Protein AF-A0A1G4KL86-F1 (afdb_monomer_lite)

pLDDT: mean 72.25, std 13.83, range [36.91, 86.56]

Radius of gyration: 16.57 Å; chains: 1; bounding box: 59×33×33 Å

Secondary structure (DSSP, 8-state):
---------EEEEEEEE-TT-TTHHHHHHHHHHHHHHHT-EEEEEETTTTEEEEEEEHHHHHHHHHHHHHHHHHTT--EEEEE--------------

Organism: NCBI:txid1266666

InterPro domains:
  IPR037045 Peptidase S8 propeptide/proteinase inhibitor I9 superfamily [G3DSA:3.30.70.80] (8-89)
  IPR052471 Protease B Inhibitor I9 [PTHR28288] (6-89)

Structure (mmCIF, N/CA/C/O backbone):
data_AF-A0A1G4KL86-F1
#
_entry.id   AF-A0A1G4KL86-F1
#
loop_
_atom_site.group_PDB
_atom_site.id
_atom_site.type_symbol
_atom_site.label_atom_id
_atom_site.label_alt_id
_atom_site.label_comp_id
_atom_site.label_asym_id
_atom_site.label_entity_id
_atom_site.label_seq_id
_atom_site.pdbx_PDB_ins_code
_atom_site.Cartn_x
_atom_site.Cartn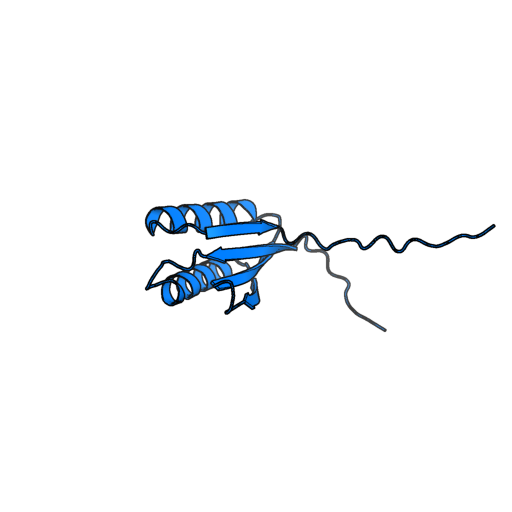_y
_atom_site.Cartn_z
_atom_site.occupancy
_atom_site.B_iso_or_equiv
_atom_site.auth_seq_id
_atom_site.auth_comp_id
_atom_site.auth_asym_id
_atom_site.auth_atom_id
_atom_site.pdbx_PDB_model_num
ATOM 1 N N . MET A 1 1 ? 25.568 -22.162 -12.866 1.00 40.72 1 MET A N 1
ATOM 2 C CA . MET A 1 1 ? 24.147 -22.346 -12.507 1.00 40.72 1 MET A CA 1
ATOM 3 C C . MET A 1 1 ? 23.430 -21.037 -12.770 1.00 40.72 1 MET A C 1
ATOM 5 O O . MET A 1 1 ? 24.019 -19.993 -12.532 1.00 40.72 1 MET A O 1
ATOM 9 N N . ALA A 1 2 ? 22.259 -21.117 -13.392 1.00 39.59 2 ALA A N 1
ATOM 10 C CA . ALA A 1 2 ? 21.573 -20.026 -14.071 1.00 39.59 2 ALA A CA 1
ATOM 11 C C . ALA A 1 2 ? 20.470 -19.403 -13.213 1.00 39.59 2 ALA A C 1
ATOM 13 O O . ALA A 1 2 ? 19.615 -20.153 -12.763 1.00 39.59 2 ALA A O 1
ATOM 14 N N . TYR A 1 3 ? 20.465 -18.072 -13.091 1.00 36.91 3 TYR A N 1
ATOM 15 C CA . TYR A 1 3 ? 19.309 -17.163 -12.953 1.00 36.91 3 TYR A CA 1
ATOM 16 C C . TYR A 1 3 ? 19.883 -15.729 -12.849 1.00 36.91 3 TYR A C 1
ATOM 18 O O . TYR A 1 3 ? 20.857 -15.529 -12.141 1.00 36.91 3 TYR A O 1
ATOM 26 N N . ALA A 1 4 ? 19.450 -14.674 -13.530 1.00 44.31 4 ALA A N 1
ATOM 27 C CA . ALA A 1 4 ? 18.529 -14.492 -14.633 1.00 44.31 4 ALA A CA 1
ATOM 28 C C . ALA A 1 4 ? 19.063 -13.301 -15.455 1.00 44.31 4 ALA A C 1
ATOM 30 O O . ALA A 1 4 ? 19.367 -12.239 -14.920 1.00 44.31 4 ALA A O 1
ATOM 31 N N . THR A 1 5 ? 19.188 -13.474 -16.765 1.00 52.03 5 THR A N 1
ATOM 32 C CA . THR A 1 5 ? 19.204 -12.360 -17.713 1.00 52.03 5 THR A CA 1
ATOM 33 C C . THR A 1 5 ? 17.801 -11.764 -17.736 1.00 52.03 5 THR A C 1
ATOM 35 O O . THR A 1 5 ? 16.889 -12.467 -18.167 1.00 52.03 5 THR A O 1
ATOM 38 N N . SER A 1 6 ? 17.580 -10.524 -17.298 1.00 42.91 6 SER A N 1
ATOM 39 C CA . SER A 1 6 ? 16.366 -9.777 -17.665 1.00 42.91 6 SER A CA 1
ATOM 40 C C . SER A 1 6 ? 16.564 -8.277 -17.508 1.00 42.91 6 SER A C 1
ATOM 42 O O . SER A 1 6 ? 16.511 -7.702 -16.431 1.00 42.91 6 SER A O 1
ATOM 44 N N . THR A 1 7 ? 16.800 -7.665 -18.654 1.00 51.69 7 THR A N 1
ATOM 45 C CA . THR A 1 7 ? 16.452 -6.299 -19.008 1.00 51.69 7 THR A CA 1
ATOM 46 C C . THR A 1 7 ? 14.986 -6.008 -18.647 1.00 51.69 7 THR A C 1
ATOM 48 O O . THR A 1 7 ? 14.106 -6.344 -19.426 1.00 51.69 7 THR A O 1
ATOM 51 N N . ASP A 1 8 ? 14.711 -5.423 -17.484 1.00 49.50 8 ASP A N 1
ATOM 52 C CA . ASP A 1 8 ? 13.541 -4.565 -17.228 1.00 49.50 8 ASP A CA 1
ATOM 53 C C . ASP A 1 8 ? 13.787 -3.860 -15.894 1.00 49.50 8 ASP A C 1
ATOM 55 O O . ASP A 1 8 ? 14.113 -4.498 -14.898 1.00 49.50 8 ASP A O 1
ATOM 59 N N . HIS A 1 9 ? 13.731 -2.536 -15.874 1.00 62.94 9 HIS A N 1
ATOM 60 C CA . HIS A 1 9 ? 14.153 -1.712 -14.745 1.00 62.94 9 HIS A CA 1
ATOM 61 C C . HIS A 1 9 ? 13.064 -1.746 -13.648 1.00 62.94 9 HIS A C 1
ATOM 63 O O . HIS A 1 9 ? 12.475 -0.724 -13.320 1.00 62.94 9 HIS A O 1
ATOM 69 N N . ALA A 1 10 ? 12.680 -2.913 -13.137 1.00 67.88 10 ALA A N 1
ATOM 70 C CA . ALA A 1 10 ? 11.627 -3.030 -12.138 1.00 67.88 10 ALA A CA 1
ATOM 71 C C . ALA A 1 10 ? 12.173 -2.653 -10.752 1.00 67.88 10 ALA A C 1
ATOM 73 O O .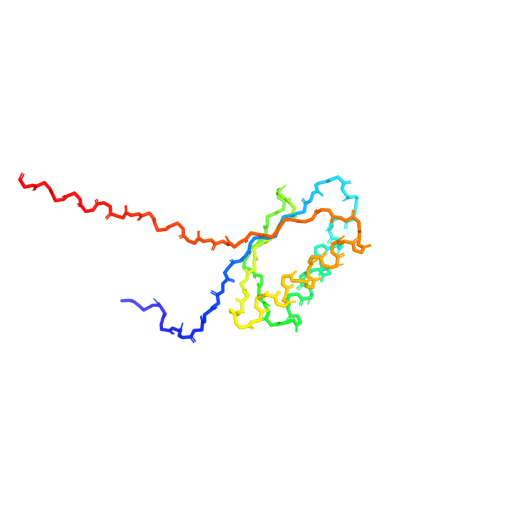 ALA A 1 10 ? 13.217 -3.134 -10.324 1.00 67.88 10 ALA A O 1
ATOM 74 N N . LYS A 1 11 ? 11.496 -1.724 -10.082 1.00 76.44 11 LYS A N 1
ATOM 75 C CA . LYS A 1 11 ? 11.838 -1.208 -8.760 1.00 76.44 11 LYS A CA 1
ATOM 76 C C . LYS A 1 11 ? 10.930 -1.828 -7.715 1.00 76.44 11 LYS A C 1
ATOM 78 O O . LYS A 1 11 ? 9.706 -1.838 -7.873 1.00 76.44 11 LYS A O 1
ATOM 83 N N . SER A 1 12 ? 11.539 -2.293 -6.638 1.00 82.12 12 SER A N 1
ATOM 84 C CA . SER A 1 12 ? 10.827 -2.784 -5.472 1.00 82.12 12 SER A CA 1
ATOM 85 C C . SER A 1 12 ? 10.397 -1.608 -4.600 1.00 82.12 12 SER A C 1
ATOM 87 O O . SER A 1 12 ? 11.141 -0.653 -4.393 1.00 82.12 12 SER A O 1
ATOM 89 N N . TYR A 1 13 ? 9.173 -1.667 -4.099 1.00 84.19 13 TYR A N 1
ATOM 90 C CA . TYR A 1 13 ? 8.609 -0.697 -3.175 1.00 84.19 13 TYR A CA 1
ATOM 91 C C . TYR A 1 13 ? 7.944 -1.435 -2.023 1.00 84.19 13 TYR A C 1
ATOM 93 O O . TYR A 1 13 ? 7.306 -2.466 -2.223 1.00 84.19 13 TYR A O 1
ATOM 101 N N . ILE A 1 14 ? 8.047 -0.895 -0.819 1.00 86.12 14 ILE A N 1
ATOM 102 C CA . ILE A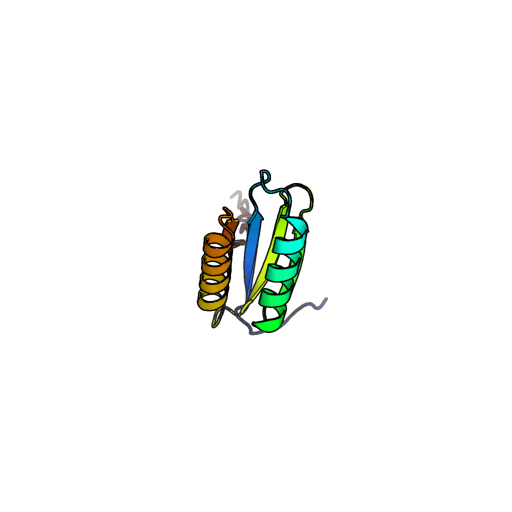 1 14 ? 7.324 -1.355 0.361 1.00 86.12 14 ILE A CA 1
ATOM 103 C C . ILE A 1 14 ? 6.231 -0.341 0.648 1.00 86.12 14 ILE A C 1
ATOM 105 O O . ILE A 1 14 ? 6.500 0.846 0.801 1.00 86.12 14 ILE A O 1
ATOM 109 N N . LEU A 1 15 ? 4.990 -0.814 0.726 1.00 85.94 15 LEU A N 1
ATOM 110 C CA . LEU A 1 15 ? 3.863 -0.028 1.201 1.00 85.94 15 LEU A CA 1
ATOM 111 C C . LEU A 1 15 ? 3.466 -0.501 2.588 1.00 85.94 15 LEU A C 1
ATOM 113 O O . LEU A 1 15 ? 3.180 -1.679 2.781 1.00 85.94 15 LEU A O 1
ATOM 117 N N . THR A 1 16 ? 3.371 0.431 3.526 1.00 85.44 16 THR A N 1
ATOM 118 C CA . THR A 1 16 ? 2.984 0.187 4.917 1.00 85.44 16 THR A CA 1
ATOM 119 C C . THR A 1 16 ? 1.760 1.033 5.256 1.00 85.44 16 THR A C 1
ATOM 121 O O . THR A 1 16 ? 1.706 2.209 4.898 1.00 85.44 16 THR A O 1
ATOM 124 N N . LEU A 1 17 ? 0.755 0.457 5.920 1.00 80.75 17 LEU A N 1
ATOM 125 C CA . LEU A 1 17 ? -0.436 1.184 6.378 1.00 80.75 17 LEU A CA 1
ATOM 126 C C . LEU A 1 17 ? -0.385 1.417 7.885 1.00 80.75 17 LEU A C 1
ATOM 128 O O . LEU A 1 17 ? 0.041 0.550 8.642 1.00 80.75 17 LEU A O 1
ATOM 132 N N . ASP A 1 18 ? -0.898 2.566 8.316 1.00 77.88 18 ASP A N 1
ATOM 133 C CA . ASP A 1 18 ? -1.057 2.871 9.736 1.00 77.88 18 ASP A CA 1
ATOM 134 C C . ASP A 1 18 ? -2.119 1.962 10.394 1.00 77.88 18 ASP A C 1
ATOM 136 O O . ASP A 1 18 ? -3.216 1.768 9.854 1.00 77.88 18 ASP A O 1
ATOM 140 N N . GLU A 1 19 ? -1.789 1.387 11.558 1.00 62.88 19 GLU A N 1
ATOM 141 C CA . GLU A 1 19 ? -2.583 0.336 12.215 1.00 62.88 19 GLU A CA 1
ATOM 142 C C . GLU A 1 19 ? -3.939 0.816 12.746 1.00 62.88 19 GLU A C 1
ATOM 144 O O . GLU A 1 19 ? -4.828 0.002 13.004 1.00 62.88 19 GLU A O 1
ATOM 149 N N . ASN A 1 20 ? -4.140 2.130 12.869 1.00 62.56 20 ASN A N 1
ATOM 150 C CA . ASN A 1 20 ? -5.297 2.710 13.549 1.00 62.56 20 ASN A CA 1
ATOM 151 C C . ASN A 1 20 ? -6.590 2.709 12.701 1.00 62.56 20 ASN A C 1
ATOM 153 O O . ASN A 1 20 ? -7.508 3.501 12.917 1.00 62.56 20 ASN A O 1
ATOM 157 N N . GLN A 1 21 ? -6.668 1.850 11.682 1.00 61.94 21 GLN A N 1
ATOM 158 C CA . GLN A 1 21 ? -7.726 1.853 10.674 1.00 61.94 21 GLN A CA 1
ATOM 159 C C . GLN A 1 21 ? -8.459 0.511 10.637 1.00 61.94 21 GLN A C 1
ATOM 161 O O . GLN A 1 21 ? -7.963 -0.478 10.100 1.00 61.94 21 GLN A O 1
ATOM 166 N N . ALA A 1 22 ? -9.702 0.493 11.127 1.00 61.88 22 ALA A N 1
ATOM 167 C CA . ALA A 1 22 ? -10.554 -0.702 11.210 1.00 61.88 22 ALA A CA 1
ATOM 168 C C . ALA A 1 22 ? -10.804 -1.414 9.857 1.00 61.88 22 ALA A C 1
ATOM 170 O O . ALA A 1 22 ? -11.192 -2.579 9.836 1.00 61.88 22 ALA A O 1
ATOM 171 N N . ALA A 1 23 ? -10.547 -0.743 8.727 1.00 70.12 23 ALA A N 1
ATOM 172 C CA . ALA A 1 23 ? -10.761 -1.259 7.372 1.00 70.12 23 ALA A CA 1
ATOM 173 C C . ALA A 1 23 ? -9.464 -1.497 6.564 1.00 70.12 23 ALA A C 1
ATOM 175 O O . ALA A 1 23 ? -9.525 -1.603 5.339 1.00 70.12 23 ALA A O 1
ATOM 176 N N . TRP A 1 24 ? -8.291 -1.594 7.208 1.00 73.50 24 TRP A N 1
ATOM 177 C CA . TRP A 1 24 ? -6.996 -1.761 6.517 1.00 73.50 24 TRP A CA 1
ATOM 178 C C . TRP A 1 24 ? -6.963 -2.952 5.548 1.00 73.50 24 TRP A C 1
ATOM 180 O O . TRP A 1 24 ? -6.335 -2.875 4.499 1.00 73.50 24 TRP A O 1
ATOM 190 N N . LYS A 1 25 ? -7.671 -4.043 5.866 1.00 73.44 25 LYS A N 1
ATOM 191 C CA . LYS A 1 25 ? -7.668 -5.272 5.063 1.00 73.44 25 LYS A CA 1
ATOM 192 C C . LYS A 1 25 ? -8.356 -5.091 3.705 1.00 73.44 25 LYS A C 1
ATOM 194 O O . LYS A 1 25 ? -7.840 -5.576 2.707 1.00 73.44 25 LYS A O 1
ATOM 199 N N . GLY A 1 26 ? -9.473 -4.360 3.668 1.00 77.88 26 GLY A N 1
ATOM 200 C CA . GLY A 1 26 ? -10.145 -4.000 2.414 1.00 77.88 26 GLY A CA 1
ATOM 201 C C . GLY A 1 26 ? -9.322 -2.999 1.606 1.00 77.88 26 GLY A C 1
ATOM 202 O O . GLY A 1 26 ? -9.124 -3.184 0.415 1.00 77.88 26 GLY A O 1
ATOM 203 N N . LYS A 1 27 ? -8.734 -2.004 2.286 1.00 78.00 27 LYS A N 1
ATOM 204 C CA . LYS A 1 27 ? -7.848 -1.015 1.651 1.00 78.00 27 LYS A CA 1
ATOM 205 C C . LYS A 1 27 ? -6.620 -1.670 1.024 1.00 78.00 27 LYS A C 1
ATOM 207 O O . LYS A 1 27 ? -6.259 -1.321 -0.091 1.00 78.00 27 LYS A O 1
ATOM 212 N N . LEU A 1 28 ? -6.006 -2.635 1.711 1.00 78.62 28 LEU A N 1
ATOM 213 C CA . LEU A 1 28 ? -4.940 -3.448 1.139 1.00 78.62 28 LEU A CA 1
ATOM 214 C C . LEU A 1 28 ? -5.414 -4.151 -0.122 1.00 78.62 28 LEU A C 1
ATOM 216 O O . LEU A 1 28 ? -4.756 -4.020 -1.140 1.00 78.62 28 LEU A O 1
ATOM 220 N N . ASP A 1 29 ? -6.534 -4.868 -0.076 1.00 83.69 29 ASP A N 1
ATOM 221 C CA . ASP A 1 29 ? -7.030 -5.608 -1.239 1.00 83.69 29 ASP A CA 1
ATOM 222 C C . ASP A 1 29 ? -7.281 -4.700 -2.460 1.00 83.69 29 ASP A C 1
ATOM 224 O O . ASP A 1 29 ? -6.833 -5.011 -3.566 1.00 83.69 29 ASP A O 1
ATOM 228 N N . ASP A 1 30 ? -7.865 -3.517 -2.244 1.00 83.69 30 ASP A N 1
ATOM 229 C CA . ASP A 1 30 ? -8.018 -2.478 -3.270 1.00 83.69 30 ASP A CA 1
ATOM 230 C C . ASP A 1 30 ? -6.669 -2.010 -3.835 1.00 83.69 30 ASP A C 1
ATOM 232 O O . ASP A 1 30 ? -6.480 -1.986 -5.055 1.00 83.69 30 ASP A O 1
ATOM 236 N N . LEU A 1 31 ? -5.700 -1.684 -2.967 1.00 81.50 31 LEU A N 1
ATOM 237 C CA . LEU A 1 31 ? -4.353 -1.282 -3.389 1.00 81.50 31 LEU A CA 1
ATOM 238 C C . LEU A 1 31 ? -3.698 -2.403 -4.200 1.00 81.50 31 LEU A C 1
ATOM 240 O O . LEU A 1 31 ? -3.140 -2.153 -5.263 1.00 81.50 31 LEU A O 1
ATOM 244 N N . LYS A 1 32 ? -3.823 -3.655 -3.759 1.00 83.38 32 LYS A N 1
ATOM 245 C CA . LYS A 1 32 ? -3.288 -4.818 -4.469 1.00 83.38 32 LYS A CA 1
ATOM 246 C C . LYS A 1 32 ? -3.907 -4.993 -5.851 1.00 83.38 32 LYS A C 1
ATOM 248 O O . LYS A 1 32 ? -3.199 -5.294 -6.813 1.00 83.38 32 LYS A O 1
ATOM 253 N N . SER A 1 33 ? -5.222 -4.822 -5.951 1.00 86.56 33 SER A N 1
ATOM 254 C CA . SER A 1 33 ? -5.940 -4.855 -7.222 1.00 86.56 33 SER A CA 1
ATOM 255 C C . SER A 1 33 ? -5.452 -3.740 -8.147 1.00 86.56 33 SER A C 1
ATOM 257 O O . SER A 1 33 ? -5.149 -3.996 -9.312 1.00 86.56 33 SER A O 1
ATOM 259 N N . LEU A 1 34 ? -5.270 -2.528 -7.615 1.00 84.12 34 LEU A N 1
ATOM 260 C CA . LEU A 1 34 ? -4.733 -1.389 -8.356 1.00 84.12 34 LEU A CA 1
ATOM 261 C C . LEU A 1 34 ? -3.321 -1.671 -8.885 1.00 84.12 34 LEU A C 1
ATOM 263 O O . LEU A 1 34 ? -3.049 -1.438 -10.061 1.00 84.12 34 LEU A O 1
ATOM 267 N N . ILE A 1 35 ? -2.439 -2.228 -8.055 1.00 83.31 35 ILE A N 1
ATOM 268 C CA . ILE A 1 35 ? -1.063 -2.594 -8.428 1.00 83.31 35 ILE A CA 1
ATOM 269 C C . ILE A 1 35 ? -1.089 -3.546 -9.623 1.00 83.31 35 ILE A C 1
ATOM 271 O O . ILE A 1 35 ? -0.494 -3.252 -10.660 1.00 83.31 35 ILE A O 1
ATOM 275 N N . LYS A 1 36 ? -1.867 -4.632 -9.513 1.00 84.19 36 LYS A N 1
ATOM 276 C CA . LYS A 1 36 ? -2.035 -5.627 -10.580 1.00 84.19 36 LYS A CA 1
ATOM 277 C C . LYS A 1 36 ? -2.601 -5.010 -11.861 1.00 84.19 36 LYS A C 1
ATOM 279 O O . LYS A 1 36 ? -2.112 -5.310 -12.945 1.00 84.19 36 LYS A O 1
ATOM 284 N N . GLN A 1 37 ? -3.590 -4.121 -11.750 1.00 83.88 37 GLN A N 1
ATOM 285 C CA . GLN A 1 37 ? -4.177 -3.420 -12.900 1.00 83.88 37 GLN A CA 1
ATOM 286 C C . GLN A 1 37 ? -3.192 -2.471 -13.587 1.00 83.88 37 GLN A C 1
ATOM 288 O O . GLN A 1 37 ? -3.255 -2.285 -14.801 1.00 83.88 37 GLN A O 1
ATOM 293 N N . THR A 1 38 ? -2.277 -1.868 -12.829 1.00 75.75 38 THR A N 1
ATOM 294 C CA . THR A 1 38 ? -1.312 -0.904 -13.375 1.00 75.75 38 THR A CA 1
ATOM 295 C C . THR A 1 38 ? -0.045 -1.574 -13.924 1.00 75.75 38 THR A C 1
ATOM 297 O O . THR A 1 38 ? 0.824 -0.894 -14.468 1.00 75.75 38 THR A O 1
ATOM 300 N N . GLY A 1 39 ? 0.032 -2.908 -13.845 1.00 77.06 39 GLY A N 1
ATOM 301 C CA . GLY A 1 39 ? 1.164 -3.711 -14.314 1.00 77.06 39 GLY A CA 1
ATOM 302 C C . GLY A 1 39 ? 2.248 -3.942 -13.261 1.00 77.06 39 GLY A C 1
ATOM 303 O O . GLY A 1 39 ? 3.296 -4.485 -13.590 1.00 77.06 39 GLY A O 1
ATOM 304 N N . GLY A 1 40 ? 2.005 -3.545 -12.011 1.00 80.50 40 GLY A N 1
ATOM 305 C CA . GLY A 1 40 ? 2.846 -3.900 -10.877 1.00 80.50 40 GLY A CA 1
ATOM 306 C C . GLY A 1 40 ? 2.549 -5.308 -10.364 1.00 80.50 40 GLY A C 1
ATOM 307 O O . GLY A 1 40 ? 1.467 -5.866 -10.579 1.00 80.50 40 GLY A O 1
ATOM 308 N N . ARG A 1 41 ? 3.504 -5.888 -9.645 1.00 83.50 41 ARG A N 1
ATOM 309 C CA . ARG A 1 41 ? 3.381 -7.197 -8.996 1.00 83.50 41 ARG A CA 1
ATOM 310 C C . ARG A 1 41 ? 3.538 -7.048 -7.497 1.00 83.50 41 ARG A C 1
ATOM 312 O O . ARG A 1 41 ? 4.200 -6.138 -7.034 1.00 83.50 41 ARG A O 1
ATOM 319 N N . ILE A 1 42 ? 2.917 -7.934 -6.733 1.00 85.75 42 ILE A N 1
ATOM 320 C CA . ILE A 1 42 ? 3.115 -8.000 -5.282 1.00 85.75 42 ILE A CA 1
ATOM 321 C C . ILE A 1 42 ? 4.091 -9.129 -5.033 1.00 85.75 42 ILE A C 1
ATOM 323 O O . ILE A 1 42 ? 3.856 -10.241 -5.508 1.00 85.75 42 ILE A O 1
ATOM 327 N N . THR A 1 43 ? 5.171 -8.832 -4.325 1.00 84.69 43 THR A N 1
ATOM 328 C CA . THR A 1 43 ? 6.257 -9.780 -4.073 1.00 84.69 43 THR A CA 1
ATOM 329 C C . THR A 1 43 ? 6.149 -10.384 -2.681 1.00 84.69 43 THR A C 1
ATOM 331 O O . THR A 1 43 ? 6.299 -11.596 -2.534 1.00 84.69 43 THR A O 1
ATOM 334 N N . HIS A 1 44 ? 5.825 -9.581 -1.668 1.00 82.06 44 HIS A N 1
ATOM 335 C CA . HIS A 1 44 ? 5.698 -10.050 -0.291 1.00 82.06 44 HIS A CA 1
ATOM 336 C C . HIS A 1 44 ? 4.581 -9.325 0.454 1.00 82.06 44 HIS A C 1
ATOM 338 O O . HIS A 1 44 ? 4.277 -8.171 0.182 1.00 82.06 44 HIS A O 1
ATOM 344 N N . GLU A 1 45 ? 3.976 -9.982 1.440 1.00 80.69 45 GLU A N 1
ATOM 345 C CA . GLU A 1 45 ? 2.943 -9.375 2.278 1.00 80.69 45 GLU A CA 1
ATOM 346 C C . GLU A 1 45 ? 3.316 -9.462 3.753 1.00 80.69 45 GLU A C 1
ATOM 348 O O . GLU A 1 45 ? 3.483 -10.546 4.311 1.00 80.69 45 GLU A O 1
ATOM 353 N N . TYR A 1 46 ? 3.388 -8.312 4.413 1.00 77.50 46 TYR A N 1
ATOM 354 C CA . TYR A 1 46 ? 3.718 -8.205 5.823 1.00 77.50 46 TYR A CA 1
ATOM 355 C C . TYR A 1 46 ? 2.455 -7.928 6.638 1.00 77.50 46 TYR A C 1
ATOM 357 O O . TYR A 1 46 ? 2.063 -6.789 6.897 1.00 77.50 46 TYR A O 1
ATOM 365 N N . SER A 1 47 ? 1.822 -9.000 7.115 1.00 69.88 47 SER A N 1
ATOM 366 C CA . SER A 1 47 ? 0.617 -8.904 7.957 1.00 69.88 47 SER A CA 1
ATOM 367 C C . SER A 1 47 ? 0.857 -8.240 9.325 1.00 69.88 47 SER A C 1
ATOM 369 O O . SER A 1 47 ? -0.103 -7.784 9.956 1.00 69.88 47 SER A O 1
ATOM 371 N N . LEU A 1 48 ? 2.116 -8.188 9.778 1.00 70.75 48 LEU A N 1
ATOM 372 C CA . LEU A 1 48 ? 2.552 -7.578 11.041 1.00 70.75 48 LEU A CA 1
ATOM 373 C C . LEU A 1 48 ? 2.533 -6.048 10.973 1.00 70.75 48 LEU A C 1
ATOM 375 O O . LEU A 1 48 ? 1.863 -5.422 11.783 1.00 70.75 48 LEU A O 1
ATOM 379 N N . VAL A 1 49 ? 3.174 -5.464 9.958 1.00 70.50 49 VAL A N 1
ATOM 380 C CA . VAL A 1 49 ? 3.224 -4.003 9.751 1.00 70.50 49 VAL A CA 1
ATOM 381 C C . VAL A 1 49 ? 2.076 -3.480 8.880 1.00 70.50 49 VAL A C 1
ATOM 383 O O . VAL A 1 49 ? 2.091 -2.338 8.446 1.00 70.50 49 VAL A O 1
ATOM 386 N N . LYS A 1 50 ? 1.074 -4.324 8.593 1.00 78.62 50 LYS A N 1
ATOM 387 C CA . LYS A 1 50 ? -0.060 -4.002 7.702 1.00 78.62 50 LYS A CA 1
ATOM 388 C C . LYS A 1 50 ? 0.409 -3.473 6.345 1.00 78.62 50 LYS A C 1
ATOM 390 O O . LYS A 1 50 ? -0.199 -2.576 5.770 1.00 78.62 50 LYS A O 1
ATOM 395 N N . GLY A 1 51 ? 1.489 -4.054 5.841 1.00 82.56 51 GLY A N 1
ATOM 396 C CA . GLY A 1 51 ? 2.143 -3.630 4.617 1.00 82.56 51 GLY A CA 1
ATOM 397 C C . GLY A 1 51 ? 2.339 -4.766 3.627 1.00 82.56 51 GLY A C 1
ATOM 398 O O . GLY A 1 51 ? 2.079 -5.931 3.923 1.00 82.56 51 GLY A O 1
ATOM 399 N N . PHE A 1 52 ? 2.798 -4.429 2.433 1.00 85.38 52 PHE A N 1
ATOM 400 C CA . PHE A 1 52 ? 3.208 -5.376 1.407 1.00 85.38 52 PHE A CA 1
ATOM 401 C C . PHE A 1 52 ? 4.290 -4.751 0.538 1.00 85.38 52 PHE A C 1
ATOM 403 O O . PHE A 1 52 ? 4.288 -3.544 0.302 1.00 85.38 52 PHE A O 1
ATOM 410 N N . SER A 1 53 ? 5.203 -5.581 0.056 1.00 85.06 53 SER A N 1
ATOM 411 C CA . SER A 1 53 ? 6.133 -5.197 -0.986 1.00 85.06 53 SER A CA 1
ATOM 412 C C . SER A 1 53 ? 5.556 -5.495 -2.363 1.00 85.06 53 SER A C 1
ATOM 414 O O . SER A 1 53 ? 4.814 -6.457 -2.599 1.00 85.06 53 SER A O 1
ATOM 416 N N . MET A 1 54 ? 5.887 -4.609 -3.283 1.00 85.81 54 MET A N 1
ATOM 417 C CA . MET A 1 54 ? 5.465 -4.622 -4.665 1.00 85.81 54 MET A CA 1
ATOM 418 C C . MET A 1 54 ? 6.674 -4.373 -5.556 1.00 85.81 54 MET A C 1
ATOM 420 O O . MET A 1 54 ? 7.596 -3.662 -5.184 1.00 85.81 54 MET A O 1
ATOM 424 N N . GLU A 1 55 ? 6.638 -4.916 -6.756 1.00 85.62 55 GLU A N 1
ATOM 425 C CA . GLU A 1 55 ? 7.608 -4.668 -7.804 1.00 85.62 55 GLU A CA 1
ATOM 426 C C . GLU A 1 55 ? 6.895 -3.918 -8.928 1.00 85.62 55 GLU A C 1
ATOM 428 O O . GLU A 1 55 ? 5.871 -4.372 -9.453 1.00 85.62 55 GLU A O 1
ATOM 433 N N . LEU A 1 56 ? 7.393 -2.729 -9.252 1.00 82.94 56 LEU A N 1
ATOM 434 C CA . LEU A 1 56 ? 6.812 -1.833 -10.243 1.00 82.94 56 LEU A CA 1
ATOM 435 C C . LEU A 1 56 ? 7.826 -1.560 -11.358 1.00 82.94 56 LEU A C 1
ATOM 437 O O . LEU A 1 56 ? 8.977 -1.261 -11.057 1.00 82.94 56 LEU A O 1
ATOM 441 N N . PRO A 1 57 ? 7.428 -1.551 -12.637 1.00 80.38 57 PRO A N 1
ATOM 442 C CA . PRO A 1 57 ? 8.329 -1.149 -13.718 1.00 80.38 57 PRO A CA 1
ATOM 443 C C . PRO A 1 57 ? 8.738 0.330 -13.562 1.00 80.38 57 PRO A C 1
ATOM 445 O O . PRO A 1 57 ? 7.864 1.176 -13.346 1.00 80.38 57 PRO A O 1
ATOM 448 N N . SER A 1 58 ? 10.034 0.672 -13.678 1.00 72.44 58 SER A N 1
AT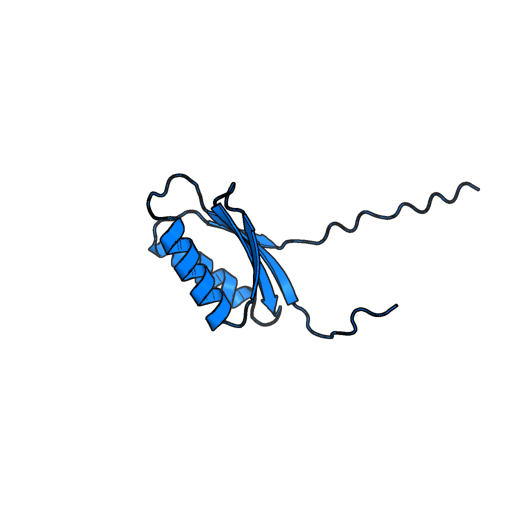OM 449 C CA . SER A 1 58 ? 10.545 2.048 -13.451 1.00 72.44 58 SER A CA 1
ATOM 450 C C . SER A 1 58 ? 9.835 3.103 -14.294 1.00 72.44 58 SER A C 1
ATOM 452 O O . SER A 1 58 ? 9.613 4.210 -13.815 1.00 72.44 58 SER A O 1
ATOM 454 N N . ASP A 1 59 ? 9.444 2.775 -15.526 1.00 76.44 59 ASP A N 1
ATOM 455 C CA . ASP A 1 59 ? 8.740 3.703 -16.417 1.00 76.44 59 ASP A CA 1
ATOM 456 C C . ASP A 1 59 ? 7.362 4.124 -15.891 1.00 76.44 59 ASP A C 1
ATOM 458 O O . ASP A 1 59 ? 6.844 5.178 -16.263 1.00 76.44 59 ASP A O 1
ATOM 462 N N . ARG A 1 60 ? 6.738 3.309 -15.029 1.00 74.69 60 ARG A N 1
ATOM 463 C CA . ARG A 1 60 ? 5.390 3.563 -14.494 1.00 74.69 60 ARG A CA 1
ATOM 464 C C . ARG A 1 60 ? 5.339 3.679 -12.979 1.00 74.69 60 ARG A C 1
ATOM 466 O O . ARG A 1 60 ? 4.281 4.032 -12.459 1.00 74.69 60 ARG A O 1
ATOM 473 N N . SER A 1 61 ? 6.441 3.425 -12.276 1.00 76.50 61 SER A N 1
ATOM 474 C CA . SER A 1 61 ? 6.478 3.423 -10.813 1.00 76.50 61 SER A CA 1
ATOM 475 C C . SER A 1 61 ? 5.958 4.736 -10.236 1.00 76.50 61 SER A C 1
ATOM 477 O O . SER A 1 61 ? 5.064 4.714 -9.398 1.00 76.50 61 SER A O 1
ATOM 479 N N . LYS A 1 62 ? 6.391 5.880 -10.778 1.00 79.50 62 LYS A N 1
ATOM 480 C CA . LYS A 1 62 ? 5.943 7.207 -10.331 1.00 79.50 62 LYS A CA 1
ATOM 481 C C . LYS A 1 62 ? 4.418 7.384 -10.398 1.00 79.50 62 LYS A C 1
ATOM 483 O O . LYS A 1 62 ? 3.799 7.756 -9.410 1.00 79.50 62 LYS A O 1
ATOM 488 N N . GLY A 1 63 ? 3.798 7.040 -11.529 1.00 83.38 63 GLY A N 1
ATOM 489 C CA . GLY A 1 63 ? 2.346 7.171 -11.697 1.00 83.38 63 GLY A CA 1
ATOM 490 C C . GLY A 1 63 ? 1.537 6.185 -10.846 1.00 83.38 63 GLY A C 1
ATOM 491 O O . GLY A 1 63 ? 0.392 6.465 -10.490 1.00 83.38 63 GLY A O 1
ATOM 492 N N . ILE A 1 64 ? 2.119 5.030 -10.512 1.00 83.00 64 ILE A N 1
ATOM 493 C CA . ILE A 1 64 ? 1.514 4.055 -9.597 1.00 83.00 64 ILE A CA 1
ATOM 494 C C . ILE A 1 64 ? 1.577 4.581 -8.163 1.00 83.00 64 ILE A C 1
ATOM 496 O O . ILE A 1 64 ? 0.554 4.572 -7.484 1.00 83.00 64 ILE A O 1
ATOM 500 N N . VAL A 1 65 ? 2.732 5.096 -7.733 1.00 82.50 65 VAL A N 1
ATOM 501 C CA . VAL A 1 65 ? 2.919 5.713 -6.410 1.00 82.50 65 VAL A CA 1
ATOM 502 C C . VAL A 1 65 ? 1.956 6.886 -6.223 1.00 82.50 65 VAL A C 1
ATOM 504 O O . VAL A 1 65 ? 1.171 6.861 -5.280 1.00 82.50 65 VAL A O 1
ATOM 507 N N . GLU A 1 66 ? 1.885 7.821 -7.177 1.00 85.44 66 GLU A N 1
ATOM 508 C CA . GLU A 1 66 ? 0.954 8.963 -7.115 1.00 85.44 66 GLU A CA 1
ATOM 509 C C . GLU A 1 66 ? -0.517 8.519 -6.991 1.00 85.44 66 GLU A C 1
ATOM 511 O O . GLU A 1 66 ? -1.310 9.120 -6.258 1.00 85.44 66 GLU A O 1
ATOM 516 N N . LYS A 1 67 ? -0.907 7.437 -7.682 1.00 85.06 67 LYS A N 1
ATOM 517 C CA . LYS A 1 67 ? -2.254 6.857 -7.562 1.00 85.06 67 LYS A CA 1
ATOM 518 C C . LYS A 1 67 ? -2.504 6.244 -6.188 1.00 85.06 67 LYS A C 1
ATOM 520 O O . LYS A 1 67 ? -3.604 6.410 -5.660 1.00 85.06 67 LYS A O 1
ATOM 525 N N . LEU A 1 68 ? -1.526 5.523 -5.637 1.00 82.19 68 LEU A N 1
ATOM 526 C CA . LEU A 1 68 ? -1.620 4.916 -4.309 1.00 82.19 68 LEU A CA 1
ATOM 527 C C . LEU A 1 68 ? -1.743 6.008 -3.237 1.00 82.19 68 LEU A C 1
ATOM 529 O O . LEU A 1 68 ? -2.646 5.930 -2.407 1.00 82.19 68 LEU A O 1
ATOM 533 N N . GLU A 1 69 ? -0.919 7.057 -3.306 1.00 82.50 69 GLU A N 1
ATOM 534 C CA . GLU A 1 69 ? -0.983 8.218 -2.407 1.00 82.50 69 GLU A CA 1
ATOM 535 C C . GLU A 1 69 ? -2.341 8.929 -2.498 1.00 82.50 69 GLU A C 1
ATOM 537 O O . GLU A 1 69 ? -3.026 9.094 -1.488 1.00 82.50 69 GLU A O 1
ATOM 542 N N . SER A 1 70 ? -2.811 9.223 -3.715 1.00 85.06 70 SER A N 1
ATOM 543 C CA . SER A 1 70 ? -4.132 9.834 -3.939 1.00 85.06 70 SER A CA 1
ATOM 544 C C . SER A 1 70 ? -5.281 8.982 -3.380 1.00 85.06 70 SER A C 1
ATOM 546 O O . SER A 1 70 ? -6.299 9.501 -2.910 1.00 85.06 70 SER A O 1
ATOM 548 N N . PHE A 1 71 ? -5.159 7.654 -3.461 1.00 81.19 71 PHE A N 1
ATOM 549 C CA . PHE A 1 71 ? -6.142 6.725 -2.910 1.00 81.19 71 PHE A CA 1
ATOM 550 C C . PHE A 1 71 ? -6.099 6.718 -1.376 1.00 81.19 71 PHE A C 1
ATOM 552 O O . PHE A 1 71 ? -7.150 6.721 -0.732 1.00 81.19 71 PHE A O 1
ATOM 559 N N . ALA A 1 72 ? -4.904 6.794 -0.787 1.00 76.56 72 ALA A N 1
ATOM 560 C CA . ALA A 1 72 ? -4.705 6.945 0.652 1.00 76.56 72 ALA A CA 1
ATOM 561 C C . ALA A 1 72 ? -5.386 8.196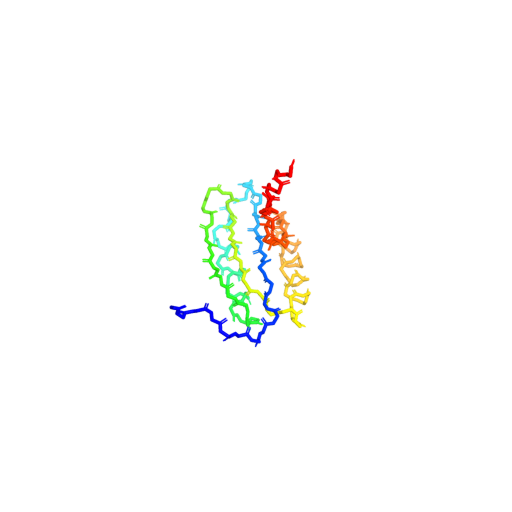 1.201 1.00 76.56 72 ALA A C 1
ATOM 563 O O . ALA A 1 72 ? -6.149 8.114 2.168 1.00 76.56 72 ALA A O 1
ATOM 564 N N . GLU A 1 73 ? -5.145 9.337 0.549 1.00 81.31 73 GLU A N 1
ATOM 565 C CA . GLU A 1 73 ? -5.704 10.630 0.933 1.00 81.31 73 GLU A CA 1
ATOM 566 C C . GLU A 1 73 ? -7.233 10.600 0.888 1.00 81.31 73 GLU A C 1
ATOM 568 O O . GLU A 1 73 ? -7.894 10.985 1.857 1.00 81.31 73 GLU A O 1
ATOM 573 N N . LYS A 1 74 ? -7.813 10.043 -0.185 1.00 80.81 74 LYS A N 1
ATOM 574 C CA . LYS A 1 74 ? -9.269 9.841 -0.304 1.00 80.81 74 LYS A CA 1
ATOM 575 C C . LYS A 1 74 ? -9.834 8.985 0.821 1.00 80.81 74 LYS A C 1
ATOM 577 O O . LYS A 1 74 ? -10.921 9.254 1.329 1.00 80.81 74 LYS A O 1
ATOM 582 N N . LEU A 1 75 ? -9.092 7.960 1.220 1.00 70.62 75 LEU A N 1
ATOM 583 C CA . LEU A 1 75 ? -9.467 7.046 2.288 1.00 70.62 75 LEU A CA 1
ATOM 584 C C . LEU A 1 75 ? -9.140 7.575 3.691 1.00 70.62 75 LEU A C 1
ATOM 586 O O . LEU A 1 75 ? -9.352 6.835 4.660 1.00 70.62 75 LEU A O 1
ATOM 590 N N . LYS A 1 76 ? -8.628 8.812 3.802 1.00 73.81 76 LYS A N 1
ATOM 591 C CA . LYS A 1 76 ? -8.105 9.421 5.036 1.00 73.81 76 LYS A CA 1
ATOM 592 C C . LYS A 1 76 ? -7.174 8.472 5.795 1.00 73.81 76 LYS A C 1
ATOM 594 O O . LYS A 1 76 ? -7.237 8.356 7.018 1.00 73.81 76 LYS A O 1
ATOM 599 N N . CYS A 1 77 ? -6.346 7.753 5.046 1.00 71.12 77 CYS A N 1
ATOM 600 C CA . CYS A 1 77 ? -5.370 6.806 5.555 1.00 71.12 77 CYS A CA 1
ATOM 601 C C . CYS A 1 77 ? -3.969 7.364 5.374 1.00 71.12 77 CYS A C 1
ATOM 603 O O . CYS A 1 77 ? -3.630 7.839 4.296 1.00 71.12 77 CYS A O 1
ATOM 605 N N . LYS A 1 78 ? -3.136 7.221 6.405 1.00 74.00 78 LYS A N 1
ATOM 606 C CA . LYS A 1 78 ? -1.692 7.309 6.229 1.00 74.00 78 LYS A CA 1
ATOM 607 C C . LYS A 1 78 ? -1.198 5.974 5.690 1.00 74.00 78 LYS A C 1
ATOM 609 O O . LYS A 1 78 ? -1.355 4.945 6.349 1.00 74.00 78 LYS A O 1
ATOM 614 N N . LEU A 1 79 ? -0.646 6.007 4.486 1.00 79.25 79 LEU A N 1
ATOM 615 C CA . LEU A 1 79 ? 0.213 4.948 3.980 1.00 79.25 79 LEU A CA 1
ATOM 616 C C . LEU A 1 79 ? 1.600 5.524 3.734 1.00 79.25 79 LEU A C 1
ATOM 618 O O . LEU A 1 79 ? 1.741 6.706 3.433 1.00 79.25 79 LEU A O 1
ATOM 622 N N . HIS A 1 80 ? 2.603 4.684 3.907 1.00 82.81 80 HIS A N 1
ATOM 623 C CA . HIS A 1 80 ? 3.997 4.983 3.637 1.00 82.81 80 HIS A CA 1
ATOM 624 C C . HIS A 1 80 ? 4.422 4.116 2.466 1.00 82.81 80 HIS A C 1
ATOM 626 O O . HIS A 1 80 ? 4.222 2.906 2.522 1.00 82.81 80 HIS A O 1
ATOM 632 N N . ILE A 1 81 ? 4.957 4.726 1.411 1.00 82.62 81 ILE A N 1
ATOM 633 C CA . ILE A 1 81 ? 5.562 4.009 0.289 1.00 82.62 81 ILE A CA 1
ATOM 634 C C . ILE A 1 81 ? 7.040 4.348 0.294 1.00 82.62 81 ILE A C 1
ATOM 636 O O . ILE A 1 81 ? 7.409 5.516 0.195 1.00 82.62 81 ILE A O 1
ATOM 640 N N . GLU A 1 82 ? 7.871 3.327 0.402 1.00 81.12 82 GLU A N 1
ATOM 641 C CA . GLU A 1 82 ? 9.322 3.450 0.392 1.00 81.12 82 GLU A CA 1
ATOM 642 C C . GLU A 1 82 ? 9.873 2.605 -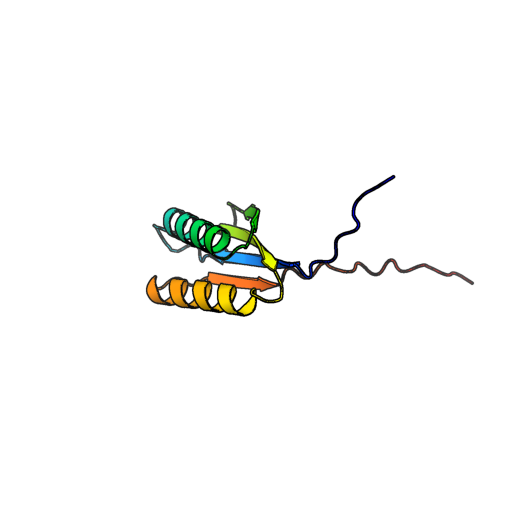0.754 1.00 81.12 82 GLU A C 1
ATOM 644 O O . GLU A 1 82 ? 9.369 1.517 -1.020 1.00 81.12 82 GLU A O 1
ATOM 649 N N . GLU A 1 83 ? 10.871 3.115 -1.477 1.00 80.12 83 GLU A N 1
ATOM 650 C CA . GLU A 1 83 ? 11.619 2.294 -2.433 1.00 80.12 83 GLU A CA 1
ATOM 651 C C . GLU A 1 83 ? 12.458 1.301 -1.628 1.00 80.12 83 GLU A C 1
ATOM 653 O O . GLU A 1 83 ? 13.270 1.698 -0.792 1.00 80.12 83 GLU A O 1
ATOM 658 N N . ASP A 1 84 ? 12.238 0.014 -1.867 1.00 69.75 84 ASP A N 1
ATOM 659 C CA . ASP A 1 84 ? 13.049 -1.054 -1.299 1.00 69.75 84 ASP A CA 1
ATOM 660 C C . ASP A 1 84 ? 14.376 -1.058 -2.056 1.00 69.75 84 ASP A C 1
ATOM 662 O O . ASP A 1 84 ? 14.522 -1.681 -3.109 1.00 69.75 84 ASP A O 1
ATOM 666 N N . GLN A 1 85 ? 15.323 -0.249 -1.580 1.00 58.72 85 GLN A N 1
ATOM 667 C CA . GLN A 1 85 ? 16.682 -0.287 -2.094 1.00 58.72 85 GLN A CA 1
ATOM 668 C C . GLN A 1 85 ? 17.384 -1.499 -1.504 1.00 58.72 85 GLN A C 1
ATOM 670 O O . GLN A 1 85 ? 17.610 -1.572 -0.294 1.00 58.72 85 GLN A O 1
ATOM 675 N N . GLU A 1 86 ? 17.752 -2.436 -2.379 1.00 52.06 86 GLU A N 1
ATOM 676 C CA . GLU A 1 86 ? 18.647 -3.528 -2.032 1.00 52.06 86 GLU A CA 1
ATOM 677 C C . GLU A 1 86 ? 19.878 -2.951 -1.332 1.00 52.06 86 GLU A C 1
ATOM 679 O O . GLU A 1 86 ? 20.657 -2.181 -1.904 1.00 52.06 86 GLU A O 1
ATOM 684 N N . VAL A 1 87 ? 20.050 -3.315 -0.061 1.00 53.81 87 VAL A N 1
ATOM 685 C CA . VAL A 1 87 ? 21.271 -3.010 0.665 1.00 53.81 87 VAL A CA 1
ATOM 686 C C . VAL A 1 87 ? 22.400 -3.736 -0.049 1.00 53.81 87 VAL A C 1
ATOM 688 O O . VAL A 1 87 ? 22.585 -4.943 0.091 1.00 53.81 87 VAL A O 1
ATOM 691 N N . HIS A 1 88 ? 23.186 -2.998 -0.827 1.00 47.88 88 HIS A N 1
ATOM 692 C CA . HIS A 1 88 ? 24.511 -3.448 -1.209 1.00 47.88 88 HIS A CA 1
ATOM 693 C C . HIS A 1 88 ? 25.312 -3.531 0.090 1.00 47.88 88 HIS A C 1
ATOM 695 O O . HIS A 1 88 ? 25.987 -2.580 0.485 1.00 47.88 88 HIS A O 1
ATOM 701 N N . THR A 1 89 ? 25.213 -4.661 0.796 1.00 44.16 89 THR A N 1
ATOM 702 C CA . THR A 1 89 ? 26.191 -5.027 1.809 1.00 44.16 89 THR A CA 1
ATOM 703 C C . THR A 1 89 ? 27.502 -5.106 1.059 1.00 44.16 89 THR A C 1
ATOM 705 O O . THR A 1 89 ? 27.771 -6.085 0.360 1.00 44.16 89 THR A O 1
ATOM 708 N N . PHE A 1 90 ? 28.260 -4.010 1.121 1.00 51.66 90 PHE A N 1
ATOM 709 C CA . PHE A 1 90 ? 29.608 -3.905 0.606 1.00 51.66 90 PHE A CA 1
ATOM 710 C C . PHE A 1 90 ? 30.329 -5.142 1.126 1.00 51.66 90 PHE A C 1
ATOM 712 O O . PHE A 1 90 ? 30.592 -5.267 2.323 1.00 51.66 90 PHE A O 1
ATOM 719 N N . SER A 1 91 ? 30.564 -6.104 0.238 1.00 46.81 91 SER A N 1
ATOM 720 C CA . SER A 1 91 ? 31.469 -7.201 0.519 1.00 46.81 91 SER A CA 1
ATOM 721 C C . SER A 1 91 ? 32.829 -6.535 0.610 1.00 46.81 91 SER A C 1
ATOM 723 O O . SER A 1 91 ? 33.493 -6.317 -0.401 1.00 46.81 91 SER A O 1
ATOM 725 N N . GLY A 1 92 ? 33.174 -6.088 1.819 1.00 46.88 92 GLY A N 1
ATOM 726 C CA . GLY A 1 92 ? 34.496 -5.619 2.172 1.00 46.88 92 GLY A CA 1
ATOM 727 C C . GLY A 1 92 ? 35.448 -6.769 1.907 1.00 46.88 92 GLY A C 1
ATOM 728 O O . GLY A 1 92 ? 35.632 -7.643 2.748 1.00 46.88 92 GLY A O 1
ATOM 729 N N . HIS A 1 93 ? 35.995 -6.795 0.696 1.00 50.88 93 HIS A N 1
ATOM 730 C CA . HIS A 1 93 ? 37.134 -7.612 0.344 1.00 50.88 93 HIS A CA 1
ATOM 731 C C . HIS A 1 93 ? 38.271 -7.111 1.233 1.00 50.88 93 HIS A C 1
ATOM 733 O O . HIS A 1 93 ? 38.885 -6.080 0.963 1.00 50.88 93 HIS A O 1
ATOM 739 N N . GLY A 1 94 ? 38.474 -7.797 2.356 1.00 52.31 94 GLY A N 1
ATOM 740 C CA . GLY A 1 94 ? 39.634 -7.621 3.210 1.00 52.31 94 GLY A CA 1
ATOM 741 C C . GLY A 1 94 ? 40.873 -8.043 2.437 1.00 52.31 94 GLY A C 1
ATOM 742 O O . GLY A 1 94 ? 41.307 -9.185 2.539 1.00 52.31 94 GLY A O 1
ATOM 743 N N . SER A 1 95 ? 41.427 -7.128 1.646 1.00 54.34 95 SER A N 1
ATOM 744 C CA . SER A 1 95 ? 42.803 -7.230 1.179 1.00 54.34 95 SER A CA 1
ATOM 745 C C . SER A 1 95 ? 43.704 -6.834 2.341 1.00 54.34 95 SER A C 1
ATOM 747 O O . SER A 1 95 ? 44.033 -5.664 2.521 1.00 54.34 95 SER A O 1
ATOM 749 N N . PHE A 1 96 ? 44.058 -7.817 3.165 1.00 54.59 96 PHE A N 1
ATOM 750 C CA . PHE A 1 96 ? 45.219 -7.710 4.036 1.00 54.59 96 PHE A CA 1
ATOM 751 C C . PHE A 1 96 ? 46.457 -7.882 3.148 1.00 54.59 96 PHE A C 1
ATOM 753 O O . PHE A 1 96 ? 46.649 -8.948 2.563 1.00 54.59 96 PHE A O 1
ATOM 760 N N . ASN A 1 97 ? 47.236 -6.811 3.001 1.00 52.88 97 ASN A N 1
ATOM 761 C CA . ASN A 1 97 ? 48.586 -6.836 2.439 1.00 52.88 97 ASN A CA 1
ATOM 762 C C . ASN A 1 97 ? 49.607 -6.799 3.575 1.00 52.88 97 ASN A C 1
ATOM 764 O O . ASN A 1 97 ? 49.312 -6.141 4.596 1.00 52.88 97 ASN A O 1
#

Foldseek 3Di:
DDDDDDPFQKWKKKKFWDPPDPCLVVLVVVLQVLCVVQVKAWDAADPPRSMTMIIGGPVCPVVSVVVNVVSCVVVVIDMDMGTPDDPPPPPPPPPDD

Sequence (97 aa):
MAYATSTDHAKSYILTLDENQAAWKGKLDDLKSLIKQTGGRITHEYSLVKGFSMELPSDRSKGIVEKLESFAEKLKCKLHIEEDQEVHTFSGHGSFN